Protein AF-A0A6G1EF07-F1 (afdb_monomer)

Foldseek 3Di:
DDPDPPDPPVVVVLLVLLVVLVVVLVPDDPVPVVDDDPSNLQSQLSVQLNVCVVCVVVDDPDDPCSNVLSRDPPNDPVVVPD

Solvent-accessible surface area (backbone atoms only — not comparable to full-atom values): 5079 Å² total; per-residue (Å²): 135,82,84,83,79,84,59,80,62,58,63,52,54,50,45,54,52,10,53,52,19,44,51,51,60,70,73,46,63,73,74,59,74,80,45,96,45,72,69,60,53,51,30,50,26,42,22,49,47,39,55,47,66,71,43,51,88,78,49,74,91,64,72,90,50,59,72,54,42,70,56,42,95,81,52,56,74,74,67,77,81,111

Secondary structure (DSSP, 8-state):
-------HHHHHHHHHHHHHHHHHHHHS-GGGGGS--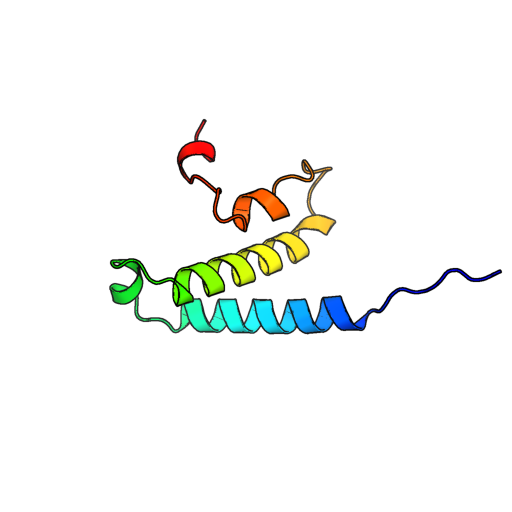HHHHHHHHHHHHHHHHHHGGGSSS--TTHHHHTT-TT--GGGG--

pLDDT: mean 72.15, std 17.1, range [34.91, 94.94]

Sequence (82 aa):
MAMDLDEPFDVKAAAEKGEAALRRLRDTDPAFYLSPSADLAAAAREASKHLYSSLVPFSPAQPPLLSNLLAGPAFDVEQIWS

Organism: NCBI:txid110450

Radius of gyration: 15.45 Å; Cα contacts (8 Å, |Δi|>4): 38; chains: 1; bounding box: 52×26×29 Å

Structure (mmCIF, N/CA/C/O backbone):
data_AF-A0A6G1EF07-F1
#
_entry.id   AF-A0A6G1EF07-F1
#
loop_
_atom_site.group_PDB
_atom_site.id
_atom_site.type_symbol
_atom_site.label_atom_id
_atom_site.label_alt_id
_atom_site.label_comp_id
_atom_site.label_asym_id
_atom_site.label_entity_id
_atom_site.label_seq_id
_atom_site.pdbx_PDB_ins_code
_atom_site.Cartn_x
_atom_site.Cartn_y
_atom_site.Cartn_z
_atom_site.occupancy
_atom_site.B_iso_or_equiv
_atom_site.auth_seq_id
_atom_site.auth_comp_id
_atom_site.auth_asym_id
_atom_site.auth_atom_id
_atom_site.pdbx_PDB_model_num
ATOM 1 N N . MET A 1 1 ? -37.232 19.807 5.866 1.00 34.91 1 MET A N 1
ATOM 2 C CA . MET A 1 1 ? -37.128 20.056 4.414 1.00 34.91 1 MET A CA 1
ATOM 3 C C . MET A 1 1 ? -35.651 19.952 4.068 1.00 34.91 1 MET A C 1
ATOM 5 O O . MET A 1 1 ? -34.883 20.598 4.761 1.00 34.91 1 MET A O 1
ATOM 9 N N . ALA A 1 2 ? -35.324 19.082 3.104 1.00 40.38 2 ALA A N 1
ATOM 10 C CA . ALA A 1 2 ? -34.010 18.794 2.506 1.00 40.38 2 ALA A CA 1
ATOM 11 C C . ALA A 1 2 ? -32.858 18.410 3.462 1.00 40.38 2 ALA A C 1
ATOM 13 O O . ALA A 1 2 ? -32.182 19.256 4.031 1.00 40.38 2 ALA A O 1
ATOM 14 N N . MET A 1 3 ? -32.643 17.098 3.616 1.00 38.66 3 MET A N 1
ATOM 15 C CA . MET A 1 3 ? -31.320 16.542 3.898 1.00 38.66 3 MET A CA 1
ATOM 16 C C . MET A 1 3 ? -30.668 16.338 2.532 1.00 38.66 3 MET A C 1
ATOM 18 O O . MET A 1 3 ? -31.063 15.421 1.810 1.00 38.66 3 MET A O 1
ATOM 22 N N . ASP A 1 4 ? -29.769 17.239 2.146 1.00 40.72 4 ASP A N 1
ATOM 23 C CA . ASP A 1 4 ? -28.964 17.081 0.941 1.00 40.72 4 ASP A CA 1
ATOM 24 C C . 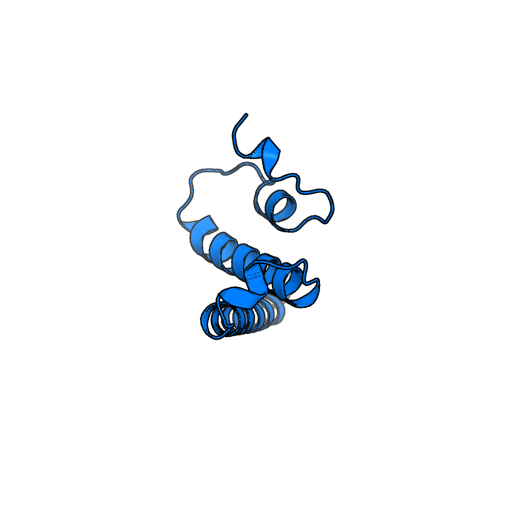ASP A 1 4 ? -28.044 15.868 1.129 1.00 40.72 4 ASP A C 1
ATOM 26 O O . ASP A 1 4 ? -27.164 15.822 1.987 1.00 40.72 4 ASP A O 1
ATOM 30 N N . LEU A 1 5 ? -28.367 14.821 0.375 1.00 47.03 5 LEU A N 1
ATOM 31 C CA . LEU A 1 5 ? -27.578 13.615 0.198 1.00 47.03 5 LEU A CA 1
ATOM 32 C C . LEU A 1 5 ? -26.384 13.978 -0.691 1.00 47.03 5 LEU A C 1
ATOM 34 O O . LEU A 1 5 ? -26.457 13.815 -1.908 1.00 47.03 5 LEU A O 1
ATOM 38 N N . ASP A 1 6 ? -25.307 14.476 -0.088 1.00 45.38 6 ASP A N 1
ATOM 39 C CA . ASP A 1 6 ? -24.017 14.618 -0.765 1.00 45.38 6 ASP A CA 1
ATOM 40 C C . ASP A 1 6 ? -23.455 13.221 -1.116 1.00 45.38 6 ASP A C 1
ATOM 42 O O . ASP A 1 6 ? -22.867 12.504 -0.309 1.00 45.38 6 ASP A O 1
ATOM 46 N N . GLU A 1 7 ? -23.780 12.823 -2.345 1.00 47.97 7 GLU A N 1
ATOM 47 C CA . GLU A 1 7 ? -23.050 12.002 -3.317 1.00 47.97 7 GLU A CA 1
ATOM 48 C C . GLU A 1 7 ? -22.385 10.671 -2.877 1.00 47.97 7 GLU A C 1
ATOM 50 O O . GLU A 1 7 ? -21.218 10.630 -2.490 1.00 47.97 7 GLU A O 1
ATOM 55 N N . PRO A 1 8 ? -23.021 9.508 -3.144 1.00 50.03 8 PRO A N 1
ATOM 56 C CA . PRO A 1 8 ? -22.367 8.191 -3.060 1.00 50.03 8 PRO A CA 1
ATOM 57 C C . PRO A 1 8 ? -21.328 7.921 -4.175 1.00 50.03 8 PRO A C 1
ATOM 59 O O . PRO A 1 8 ? -20.734 6.840 -4.216 1.00 50.03 8 PRO A O 1
ATOM 62 N N . PHE A 1 9 ? -21.116 8.860 -5.105 1.00 47.28 9 PHE A N 1
ATOM 63 C CA . PHE A 1 9 ? -20.236 8.681 -6.266 1.00 47.28 9 PHE A CA 1
ATOM 64 C C . PHE A 1 9 ? -18.745 8.831 -5.930 1.00 47.28 9 PHE A C 1
ATOM 66 O O . PHE A 1 9 ? -17.927 8.108 -6.504 1.00 47.28 9 PHE A O 1
ATOM 73 N N . ASP A 1 10 ? -18.393 9.687 -4.967 1.00 62.41 10 ASP A N 1
ATOM 74 C CA . ASP A 1 10 ? -16.995 9.945 -4.594 1.00 62.41 10 ASP A CA 1
ATOM 75 C C . ASP A 1 10 ? -16.369 8.732 -3.880 1.00 62.41 10 ASP A C 1
ATOM 77 O O . ASP A 1 10 ? -15.302 8.246 -4.255 1.00 62.41 10 ASP A O 1
ATOM 81 N N . VAL A 1 11 ? -17.110 8.119 -2.949 1.00 65.62 11 VAL A N 1
ATOM 82 C CA . VAL A 1 11 ? -16.646 6.949 -2.181 1.00 65.62 11 VAL A CA 1
ATOM 83 C C . VAL A 1 11 ? -16.346 5.754 -3.088 1.00 65.62 11 VAL A C 1
ATOM 85 O O . VAL A 1 11 ? -15.353 5.051 -2.888 1.00 65.62 11 VAL A O 1
ATOM 88 N N . LYS A 1 12 ? -17.178 5.522 -4.110 1.00 70.94 12 LYS A N 1
ATOM 89 C CA . LYS A 1 12 ? -16.976 4.418 -5.054 1.00 70.94 12 LYS A CA 1
ATOM 90 C C . LYS A 1 12 ? -15.750 4.653 -5.940 1.00 70.94 12 LYS A C 1
ATOM 92 O O . LYS A 1 12 ? -14.938 3.745 -6.099 1.00 70.94 12 LYS A O 1
ATOM 97 N N . ALA A 1 13 ? -15.588 5.864 -6.472 1.00 74.75 13 ALA A N 1
ATOM 98 C CA . ALA A 1 13 ? -14.428 6.222 -7.284 1.00 74.75 13 ALA A CA 1
ATOM 99 C C . ALA A 1 13 ? -13.120 6.176 -6.469 1.00 74.75 13 ALA A C 1
ATOM 101 O O . ALA A 1 13 ? -12.100 5.672 -6.944 1.00 74.75 13 ALA A O 1
ATOM 102 N N . ALA A 1 14 ? -13.152 6.635 -5.214 1.00 73.50 14 ALA A N 1
ATOM 103 C CA . ALA A 1 14 ? -12.030 6.539 -4.286 1.00 73.50 14 ALA A CA 1
AT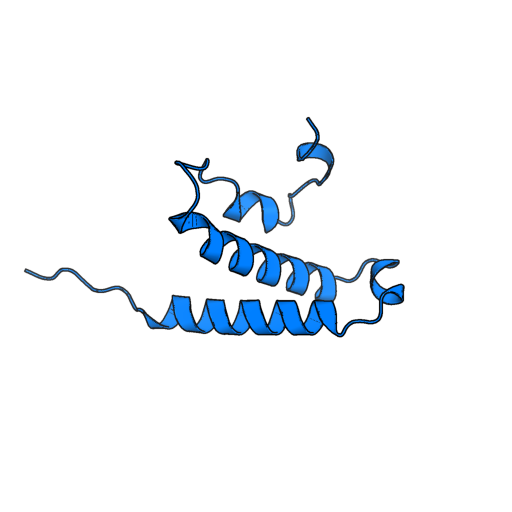OM 104 C C . ALA A 1 14 ? -11.677 5.078 -3.951 1.00 73.50 14 ALA A C 1
ATOM 106 O O . ALA A 1 14 ? -10.496 4.729 -3.878 1.00 73.50 14 ALA A O 1
ATOM 107 N N . ALA A 1 15 ? -12.680 4.206 -3.806 1.00 79.62 15 ALA A N 1
ATOM 108 C CA . ALA A 1 15 ? -12.469 2.777 -3.594 1.00 79.62 15 ALA A CA 1
ATOM 109 C C . ALA A 1 15 ? -11.814 2.095 -4.808 1.00 79.62 15 ALA A C 1
ATOM 111 O O . ALA A 1 15 ? -10.831 1.375 -4.640 1.00 79.62 15 ALA A O 1
ATOM 112 N N . GLU A 1 16 ? -12.288 2.375 -6.027 1.00 85.81 16 GLU A N 1
ATOM 113 C CA . GLU A 1 16 ? -11.695 1.849 -7.268 1.00 85.81 16 GLU A CA 1
ATOM 114 C C . GLU A 1 16 ? -10.240 2.313 -7.445 1.00 85.81 16 GLU A C 1
ATOM 116 O O . GLU A 1 16 ? -9.358 1.523 -7.796 1.00 85.81 16 GLU A O 1
ATOM 121 N N . LYS A 1 17 ? -9.961 3.585 -7.138 1.00 87.19 17 LYS A N 1
ATOM 122 C CA . LYS A 1 17 ? -8.608 4.152 -7.169 1.00 87.19 17 LYS A CA 1
ATOM 123 C C . LYS A 1 17 ? -7.683 3.486 -6.145 1.00 87.19 17 LYS A C 1
ATOM 125 O O . LYS A 1 17 ? -6.532 3.182 -6.463 1.00 87.19 17 LYS A O 1
ATOM 130 N N . GLY A 1 18 ? -8.188 3.228 -4.941 1.00 87.44 18 GLY A N 1
ATOM 131 C CA . GLY A 1 18 ? -7.476 2.516 -3.883 1.00 87.44 18 GLY A CA 1
ATOM 132 C C . GLY A 1 18 ? -7.125 1.076 -4.252 1.00 87.44 18 GLY A C 1
ATOM 133 O O . GLY A 1 18 ? -5.984 0.646 -4.076 1.00 87.44 18 GLY A O 1
ATOM 134 N N . GLU A 1 19 ? -8.075 0.342 -4.830 1.00 92.44 19 GLU A N 1
ATOM 135 C CA . GLU A 1 19 ? -7.853 -1.035 -5.271 1.00 92.44 19 GLU A CA 1
ATOM 136 C C . GLU A 1 19 ? -6.856 -1.107 -6.439 1.00 92.44 19 GLU A C 1
ATOM 138 O O . GLU A 1 19 ? -5.957 -1.953 -6.452 1.00 92.44 19 GLU A O 1
ATOM 1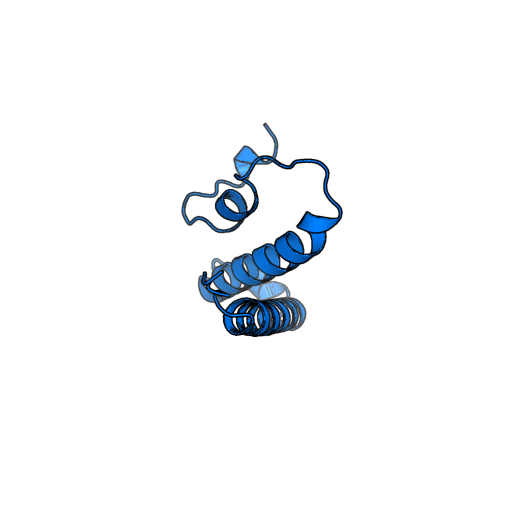43 N N . ALA A 1 20 ? -6.952 -0.182 -7.399 1.00 93.56 20 ALA A N 1
ATOM 144 C CA . ALA A 1 20 ? -5.979 -0.066 -8.482 1.00 93.56 20 ALA A CA 1
ATOM 145 C C . ALA A 1 20 ? -4.566 0.234 -7.952 1.00 93.56 20 ALA A C 1
ATOM 147 O O . ALA A 1 20 ? -3.588 -0.343 -8.434 1.00 93.56 20 ALA A O 1
ATOM 148 N N . ALA A 1 21 ? -4.455 1.089 -6.931 1.00 91.00 21 ALA A N 1
ATOM 149 C CA . ALA A 1 21 ? -3.187 1.385 -6.276 1.00 91.00 21 ALA A CA 1
ATOM 150 C C . ALA A 1 21 ? -2.600 0.150 -5.571 1.00 91.00 21 ALA A C 1
ATOM 152 O O . ALA A 1 21 ? -1.417 -0.138 -5.742 1.00 91.00 21 ALA A O 1
ATOM 153 N N . LEU A 1 22 ? -3.421 -0.634 -4.862 1.00 92.50 22 LEU A N 1
ATOM 154 C CA . LEU A 1 22 ? -2.997 -1.898 -4.245 1.00 92.50 22 LEU A CA 1
ATOM 155 C C . LEU A 1 22 ? -2.478 -2.903 -5.279 1.00 92.50 22 LEU A C 1
ATOM 157 O O . LEU A 1 22 ? -1.416 -3.496 -5.082 1.00 92.50 22 LEU A O 1
ATOM 161 N N . ARG A 1 23 ? -3.191 -3.072 -6.400 1.00 94.81 23 ARG A N 1
ATOM 162 C CA . ARG A 1 23 ? -2.754 -3.953 -7.497 1.00 94.81 23 ARG A CA 1
ATOM 163 C C . ARG A 1 23 ? -1.422 -3.489 -8.077 1.00 94.81 23 ARG A C 1
ATOM 165 O O . ARG A 1 23 ? -0.512 -4.297 -8.221 1.00 94.81 23 ARG A O 1
ATOM 172 N N . ARG A 1 24 ? -1.270 -2.184 -8.321 1.00 92.81 24 ARG A N 1
ATOM 173 C CA . ARG A 1 24 ? -0.016 -1.602 -8.819 1.00 92.81 24 ARG A CA 1
ATOM 174 C C . ARG A 1 24 ? 1.157 -1.877 -7.880 1.00 92.81 24 ARG A C 1
ATOM 176 O O . ARG A 1 24 ? 2.218 -2.262 -8.356 1.00 92.81 24 ARG A O 1
ATOM 183 N N . LEU A 1 25 ? 0.981 -1.701 -6.570 1.00 91.38 25 LEU A N 1
ATOM 184 C CA . LEU A 1 25 ? 2.041 -1.972 -5.592 1.00 91.38 25 LEU A CA 1
ATOM 185 C C . LEU A 1 25 ? 2.412 -3.459 -5.555 1.00 91.38 25 LEU A C 1
ATOM 187 O O . LEU A 1 25 ? 3.594 -3.794 -5.543 1.00 91.38 25 LEU A O 1
ATOM 191 N N . ARG A 1 26 ? 1.414 -4.349 -5.591 1.00 93.44 26 ARG A N 1
ATOM 192 C CA . ARG A 1 26 ? 1.624 -5.803 -5.609 1.00 93.44 26 ARG A CA 1
ATOM 193 C C . ARG A 1 26 ? 2.376 -6.270 -6.858 1.00 93.44 26 ARG A C 1
ATOM 195 O O . ARG A 1 26 ? 3.231 -7.139 -6.754 1.00 93.44 26 ARG A O 1
ATOM 202 N N . ASP A 1 27 ? 2.041 -5.710 -8.016 1.00 94.94 27 ASP A N 1
ATOM 203 C CA . ASP A 1 27 ? 2.599 -6.128 -9.306 1.00 94.94 27 ASP A CA 1
ATOM 204 C C . ASP A 1 27 ? 3.941 -5.426 -9.624 1.00 94.94 27 ASP A C 1
ATOM 206 O O . ASP A 1 27 ? 4.592 -5.746 -10.618 1.00 94.94 27 ASP A O 1
ATOM 210 N N . THR A 1 28 ? 4.373 -4.468 -8.791 1.00 94.19 28 THR A N 1
ATOM 211 C CA . THR A 1 28 ? 5.670 -3.785 -8.922 1.00 94.19 28 THR A CA 1
ATOM 212 C C . THR A 1 28 ? 6.810 -4.709 -8.497 1.00 94.19 28 THR A C 1
ATOM 214 O O . THR A 1 28 ? 6.760 -5.304 -7.422 1.00 94.19 28 THR A O 1
ATOM 217 N N . ASP A 1 29 ? 7.874 -4.776 -9.305 1.00 92.94 29 ASP A N 1
ATOM 218 C CA . ASP A 1 29 ? 9.087 -5.521 -8.953 1.00 92.94 29 ASP A CA 1
ATOM 219 C C . ASP A 1 29 ? 9.688 -4.983 -7.632 1.00 92.94 29 ASP A C 1
ATOM 221 O O . ASP A 1 29 ? 9.931 -3.772 -7.521 1.00 92.94 29 ASP A O 1
ATOM 225 N N . PRO A 1 30 ? 9.951 -5.858 -6.637 1.00 88.94 30 PRO A N 1
ATOM 226 C CA . PRO A 1 30 ? 10.554 -5.495 -5.358 1.00 88.94 30 PRO A CA 1
ATOM 227 C C . PRO A 1 30 ? 11.791 -4.590 -5.455 1.00 88.94 30 PRO A C 1
ATOM 229 O O . PRO A 1 30 ? 11.996 -3.744 -4.584 1.00 88.94 30 PRO A O 1
ATOM 232 N N . ALA A 1 31 ? 12.599 -4.717 -6.512 1.00 90.38 31 ALA A N 1
ATOM 233 C CA . ALA A 1 31 ? 13.794 -3.902 -6.712 1.00 90.38 31 ALA A CA 1
ATOM 234 C C . ALA A 1 31 ? 13.488 -2.396 -6.804 1.00 90.38 31 ALA A C 1
ATOM 236 O O . ALA A 1 31 ? 14.293 -1.581 -6.350 1.00 90.38 31 ALA A O 1
ATOM 237 N N . PHE A 1 32 ? 12.319 -2.002 -7.324 1.00 86.75 32 PHE A N 1
ATOM 238 C CA . PHE A 1 32 ? 11.958 -0.586 -7.452 1.00 86.75 32 PHE A CA 1
ATOM 239 C C . PHE A 1 32 ? 11.701 0.100 -6.108 1.00 86.75 32 PHE A C 1
ATOM 241 O O . PHE A 1 32 ? 11.852 1.318 -6.019 1.00 86.75 32 PHE A O 1
ATOM 248 N N . TYR A 1 33 ? 11.387 -0.657 -5.054 1.00 85.38 33 TYR A N 1
ATOM 249 C CA . TYR A 1 33 ? 11.222 -0.110 -3.705 1.00 85.38 33 TYR A CA 1
ATOM 250 C C . TYR A 1 33 ? 12.548 0.295 -3.052 1.00 85.38 33 TYR A C 1
ATOM 252 O O . TYR A 1 33 ? 12.542 1.029 -2.067 1.00 85.38 33 TYR A O 1
ATOM 260 N N . LEU A 1 34 ? 13.687 -0.134 -3.607 1.00 89.06 34 LEU A N 1
ATOM 261 C CA . LEU A 1 34 ? 15.019 0.240 -3.123 1.00 89.06 34 LEU A CA 1
ATOM 262 C C . LEU A 1 34 ? 15.474 1.622 -3.620 1.00 89.06 34 LEU A C 1
ATOM 264 O O . LEU A 1 34 ? 16.578 2.059 -3.301 1.00 89.06 34 LEU A O 1
ATOM 268 N N . SER A 1 35 ? 14.642 2.313 -4.403 1.00 86.00 35 SER A N 1
ATOM 269 C CA . SER A 1 35 ? 14.927 3.649 -4.926 1.00 86.00 35 SER A CA 1
ATOM 270 C C . SER A 1 35 ? 13.752 4.601 -4.682 1.00 86.00 35 SER A C 1
ATOM 272 O O . SER A 1 35 ? 12.597 4.172 -4.750 1.00 86.00 35 SER A O 1
ATOM 274 N N . PRO A 1 36 ? 14.000 5.899 -4.426 1.00 83.12 36 PRO A N 1
ATOM 275 C CA . PRO A 1 36 ? 12.924 6.875 -4.310 1.00 83.12 36 PRO A CA 1
ATOM 276 C C . PRO A 1 36 ? 12.090 6.942 -5.596 1.00 83.12 36 PRO A C 1
ATOM 278 O O . PRO A 1 36 ? 12.612 7.230 -6.671 1.00 83.12 36 PRO A O 1
ATOM 281 N N . SER A 1 37 ? 10.780 6.723 -5.477 1.00 86.62 37 SER A N 1
ATOM 282 C CA . SER A 1 37 ? 9.838 6.810 -6.594 1.00 86.62 37 SER A CA 1
ATOM 283 C C . SER A 1 37 ? 8.582 7.566 -6.176 1.00 86.62 37 SER A C 1
ATOM 285 O O . SER A 1 37 ? 7.825 7.115 -5.313 1.00 86.62 37 SER A O 1
ATOM 287 N N . ALA A 1 38 ? 8.354 8.728 -6.795 1.00 85.69 38 ALA A N 1
ATOM 288 C CA . ALA A 1 38 ? 7.180 9.559 -6.528 1.00 85.69 38 ALA A CA 1
ATOM 289 C C . ALA A 1 38 ? 5.872 8.831 -6.877 1.00 85.69 38 ALA A C 1
ATOM 291 O O . ALA A 1 38 ? 4.896 8.926 -6.133 1.00 85.69 38 ALA A O 1
ATOM 292 N N . ASP A 1 39 ? 5.883 8.047 -7.955 1.00 86.44 39 ASP A N 1
ATOM 293 C CA . ASP A 1 39 ? 4.737 7.262 -8.407 1.00 86.44 39 ASP A CA 1
ATOM 294 C C . ASP A 1 39 ? 4.380 6.144 -7.424 1.00 86.44 39 ASP A C 1
ATOM 296 O O . ASP A 1 39 ? 3.207 5.965 -7.089 1.00 86.44 39 ASP A O 1
ATOM 300 N N . LEU A 1 40 ? 5.382 5.403 -6.934 1.00 86.69 40 LEU A N 1
ATOM 301 C CA . LEU A 1 40 ? 5.158 4.354 -5.936 1.00 86.69 40 LEU A CA 1
ATOM 302 C C . LEU A 1 40 ? 4.741 4.951 -4.596 1.00 86.69 40 LEU A C 1
ATOM 304 O O . LEU A 1 40 ? 3.832 4.426 -3.961 1.00 86.69 40 LEU A O 1
ATOM 308 N N . ALA A 1 41 ? 5.323 6.083 -4.198 1.00 84.81 41 ALA A N 1
ATOM 309 C CA . ALA A 1 41 ? 4.909 6.795 -2.995 1.00 84.81 41 ALA A CA 1
ATOM 310 C C . ALA A 1 41 ? 3.455 7.292 -3.092 1.00 84.81 41 ALA A C 1
ATOM 312 O O . ALA A 1 41 ? 2.700 7.195 -2.126 1.00 84.81 41 ALA A O 1
ATOM 313 N N . ALA A 1 42 ? 3.026 7.802 -4.250 1.00 84.62 42 ALA A N 1
ATOM 314 C CA . ALA A 1 42 ? 1.638 8.200 -4.476 1.00 84.62 42 ALA A CA 1
ATOM 315 C C . ALA A 1 42 ? 0.684 6.993 -4.439 1.00 84.62 42 ALA A C 1
ATOM 317 O O . ALA A 1 42 ? -0.344 7.049 -3.763 1.00 84.62 42 ALA A O 1
ATOM 318 N N . ALA A 1 43 ? 1.047 5.886 -5.095 1.00 87.94 43 ALA A N 1
ATOM 319 C CA . ALA A 1 43 ? 0.270 4.648 -5.054 1.00 87.94 43 ALA A CA 1
ATOM 320 C C . ALA A 1 43 ? 0.167 4.085 -3.624 1.00 87.94 43 ALA A C 1
ATOM 322 O O . ALA A 1 43 ? -0.922 3.725 -3.186 1.00 87.94 43 ALA A O 1
ATOM 323 N N . ALA A 1 44 ? 1.263 4.084 -2.860 1.00 86.75 44 ALA A N 1
ATOM 324 C CA . ALA A 1 44 ? 1.293 3.645 -1.464 1.00 86.75 44 ALA A CA 1
ATOM 325 C C . ALA A 1 44 ? 0.362 4.470 -0.569 1.00 86.75 44 ALA A C 1
ATOM 327 O O . ALA A 1 44 ? -0.344 3.907 0.270 1.00 86.75 44 ALA A O 1
ATOM 328 N N . ARG A 1 45 ? 0.300 5.789 -0.780 1.00 83.44 45 ARG A N 1
ATOM 329 C CA . ARG A 1 45 ? -0.617 6.673 -0.048 1.00 83.44 45 ARG A CA 1
ATOM 330 C C . ARG A 1 45 ? -2.076 6.380 -0.381 1.00 83.44 45 ARG A C 1
ATOM 332 O O . ARG A 1 45 ? -2.888 6.266 0.530 1.00 83.44 45 ARG A O 1
ATOM 339 N N . GLU A 1 46 ? -2.421 6.231 -1.658 1.00 84.69 46 GLU A N 1
ATOM 340 C CA . GLU A 1 46 ? -3.802 5.926 -2.065 1.00 84.69 46 GLU A CA 1
ATOM 341 C C . GLU A 1 46 ? -4.253 4.538 -1.587 1.00 84.69 46 GLU A C 1
ATOM 343 O O . GLU A 1 46 ? -5.360 4.394 -1.070 1.00 84.69 46 GLU A O 1
ATOM 348 N N . ALA A 1 47 ? -3.371 3.539 -1.658 1.00 87.75 47 ALA A N 1
ATOM 349 C CA . ALA A 1 47 ? -3.616 2.214 -1.097 1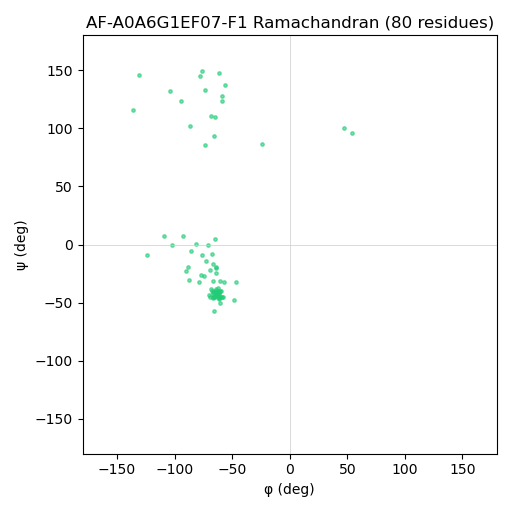.00 87.75 47 ALA A CA 1
ATOM 350 C C . ALA A 1 47 ? -3.831 2.267 0.426 1.00 87.75 47 ALA A C 1
ATOM 352 O O . ALA A 1 47 ? -4.790 1.691 0.940 1.00 87.75 47 ALA A O 1
ATOM 353 N N . SER A 1 48 ? -2.983 3.006 1.147 1.00 82.56 48 SER A N 1
ATOM 354 C CA . SER A 1 48 ? -3.099 3.179 2.600 1.00 82.56 48 SER A CA 1
ATOM 355 C C . SER A 1 48 ? -4.405 3.867 3.000 1.00 82.56 48 SER A C 1
ATOM 357 O O . SER A 1 48 ? -5.070 3.408 3.926 1.00 82.56 48 SER A O 1
ATOM 359 N N . LYS A 1 49 ? -4.822 4.918 2.276 1.00 81.06 49 LYS A N 1
ATOM 360 C CA . LYS A 1 49 ? -6.119 5.585 2.495 1.00 81.06 49 LYS A CA 1
ATOM 361 C C . LYS A 1 49 ? -7.283 4.610 2.352 1.00 81.06 49 LYS A C 1
ATOM 363 O O . LYS A 1 49 ? -8.171 4.607 3.198 1.00 81.06 49 LYS A O 1
ATOM 368 N N . HIS A 1 50 ? -7.258 3.777 1.313 1.00 85.94 50 HIS A N 1
ATOM 369 C CA . HIS A 1 50 ? -8.307 2.797 1.039 1.00 85.94 50 HIS A CA 1
ATOM 370 C C . HIS A 1 50 ? -8.385 1.685 2.095 1.00 85.94 50 HIS A C 1
ATOM 372 O O . HIS A 1 50 ? -9.473 1.319 2.552 1.00 85.94 50 HIS A O 1
ATOM 378 N N . LEU A 1 51 ? -7.232 1.167 2.526 1.00 83.25 51 LEU A N 1
ATOM 379 C CA . LEU A 1 51 ? -7.171 0.211 3.632 1.00 83.25 51 LEU A CA 1
ATOM 380 C C . LEU A 1 51 ? -7.714 0.844 4.913 1.00 83.25 51 LEU A C 1
ATOM 382 O O . LEU A 1 51 ? -8.564 0.256 5.578 1.00 83.25 51 LEU A O 1
ATOM 386 N N . TYR A 1 52 ? -7.286 2.068 5.222 1.00 78.31 52 TYR A N 1
ATOM 387 C CA . TYR A 1 52 ? -7.742 2.781 6.405 1.00 78.31 52 TYR A CA 1
ATOM 388 C C . TYR A 1 52 ? -9.255 3.016 6.386 1.00 78.31 52 TYR A C 1
ATOM 390 O O . TYR A 1 52 ? -9.932 2.632 7.334 1.00 78.31 52 TYR A O 1
ATOM 398 N N . SER A 1 53 ? -9.816 3.544 5.291 1.00 78.62 53 SER A N 1
ATOM 399 C CA . SER A 1 53 ? -11.265 3.761 5.168 1.00 78.62 53 SER A CA 1
ATOM 400 C C . SER A 1 53 ? -12.077 2.478 5.353 1.00 78.62 53 SER A C 1
ATOM 402 O O . SER A 1 53 ? -13.175 2.523 5.901 1.00 78.62 53 SER A O 1
ATOM 404 N N . SER A 1 54 ? -11.528 1.332 4.942 1.00 82.31 54 SER A N 1
ATOM 405 C CA . SER A 1 54 ? -12.170 0.023 5.114 1.00 82.31 54 SER A CA 1
ATOM 406 C C . SER A 1 54 ? -12.121 -0.477 6.562 1.00 82.31 54 SER A C 1
ATOM 408 O O . SER A 1 54 ? -12.992 -1.235 6.983 1.00 82.31 54 SER A O 1
ATOM 410 N N . LEU A 1 55 ? -11.120 -0.049 7.336 1.00 79.25 55 LEU A N 1
ATOM 411 C CA . LEU A 1 55 ? -10.927 -0.424 8.738 1.00 79.25 55 LEU A CA 1
ATOM 412 C C . LEU A 1 55 ? -11.632 0.520 9.722 1.00 79.25 55 LEU A C 1
ATOM 414 O O . LEU A 1 55 ? -11.936 0.096 10.836 1.00 79.25 55 LEU A O 1
ATOM 418 N N . VAL A 1 56 ? -11.925 1.764 9.322 1.00 75.94 56 VAL A N 1
ATOM 419 C CA . VAL A 1 56 ? -12.594 2.781 10.160 1.00 75.94 56 VAL A CA 1
ATOM 420 C C . VAL A 1 56 ? -13.853 2.252 10.867 1.00 75.94 56 VAL A C 1
ATOM 422 O O . VAL A 1 56 ? -13.947 2.441 12.079 1.00 75.94 56 VAL A O 1
ATOM 425 N N . PRO A 1 57 ? -14.793 1.546 10.203 1.00 78.88 57 PRO A N 1
ATOM 426 C CA . PRO A 1 57 ? -16.010 1.053 10.861 1.00 78.88 57 PRO A CA 1
ATOM 427 C C . PRO A 1 57 ? -15.754 0.018 11.963 1.00 78.88 57 PRO A C 1
ATOM 429 O O . PRO A 1 57 ? -16.614 -0.210 12.811 1.00 78.88 57 PRO A O 1
ATOM 432 N N . PHE A 1 58 ? -14.586 -0.624 11.938 1.00 77.81 58 PHE A N 1
ATOM 433 C CA . PHE A 1 58 ? -14.193 -1.678 12.869 1.00 77.81 58 PHE A CA 1
ATOM 434 C C . PHE A 1 58 ? -13.238 -1.176 13.955 1.00 77.81 58 PHE A C 1
ATOM 436 O O . PHE A 1 58 ? -12.819 -1.959 14.807 1.00 77.81 58 PHE A O 1
ATOM 443 N N . SER A 1 59 ? -12.881 0.112 13.933 1.00 64.88 59 SER A N 1
ATOM 444 C CA . SER A 1 59 ? -11.942 0.690 14.881 1.00 64.88 59 SER A CA 1
ATOM 445 C C . SER A 1 59 ? -12.660 1.522 15.951 1.00 64.88 59 SER A C 1
ATOM 447 O O . SER A 1 59 ? -13.509 2.349 15.611 1.00 64.88 59 SER A O 1
ATOM 449 N N . PRO A 1 60 ? -12.348 1.342 17.250 1.00 66.50 60 PRO A N 1
ATOM 450 C CA . PRO A 1 60 ? -12.846 2.236 18.294 1.00 66.50 60 PRO A CA 1
ATOM 451 C C . PRO A 1 60 ? -12.324 3.652 18.039 1.00 66.50 60 PRO A C 1
ATOM 453 O O . PRO A 1 60 ? -11.215 3.773 17.535 1.00 66.50 60 PRO A O 1
ATOM 456 N N . ALA A 1 61 ? -13.109 4.684 18.390 1.00 64.75 61 ALA A N 1
ATOM 457 C CA . ALA A 1 61 ? -12.862 6.114 18.138 1.00 64.75 61 ALA A CA 1
ATOM 458 C C . ALA A 1 61 ? -11.375 6.463 17.940 1.00 64.75 61 ALA A C 1
ATOM 460 O O . ALA A 1 61 ? -10.658 6.791 18.886 1.00 64.75 61 ALA A O 1
ATOM 461 N N . GLN A 1 62 ? -10.903 6.339 16.698 1.00 57.97 62 GLN A N 1
ATOM 462 C CA . GLN A 1 62 ? -9.516 6.619 16.377 1.00 57.97 62 GLN A CA 1
ATOM 463 C C . GLN A 1 62 ? -9.340 8.130 16.305 1.00 57.97 62 GLN A C 1
ATOM 465 O O . GLN A 1 62 ? -10.254 8.833 15.861 1.00 57.97 62 GLN A O 1
ATOM 470 N N . PRO A 1 63 ? -8.178 8.658 16.722 1.00 58.31 63 PRO A N 1
ATOM 471 C CA . PRO A 1 63 ? -7.903 10.064 16.522 1.00 58.31 63 PRO A CA 1
ATOM 472 C C . PRO A 1 63 ? -8.033 10.387 15.022 1.00 58.31 63 PRO A C 1
ATOM 474 O O . PRO A 1 63 ? -7.525 9.629 14.190 1.00 58.31 63 PRO A O 1
ATOM 477 N N . PRO A 1 64 ? -8.659 11.522 14.656 1.00 55.88 64 PRO A N 1
ATOM 478 C CA . PRO A 1 64 ? -8.966 11.915 13.268 1.00 55.88 64 PRO A CA 1
ATOM 479 C C . PRO A 1 64 ? -7.717 12.164 12.399 1.00 55.88 64 PRO A C 1
ATOM 481 O O . PRO A 1 64 ? -7.801 12.615 11.261 1.00 55.88 64 PRO A O 1
ATOM 484 N N . LEU A 1 65 ? -6.543 11.903 12.964 1.00 54.38 65 LEU A N 1
ATOM 485 C CA . LEU A 1 65 ? -5.234 12.181 12.419 1.00 54.38 65 LEU A CA 1
ATOM 486 C C . LEU A 1 65 ? -4.702 11.049 11.541 1.00 54.38 65 LEU A C 1
ATOM 488 O O . LEU A 1 65 ? -3.835 11.329 10.736 1.00 54.38 65 LEU A O 1
ATOM 492 N N . LEU A 1 66 ? -5.197 9.809 11.623 1.00 57.41 66 LEU A N 1
ATOM 493 C CA . LEU A 1 66 ? -4.587 8.671 10.908 1.00 57.41 66 LEU A CA 1
ATOM 494 C C . LEU A 1 66 ? -4.719 8.747 9.375 1.00 57.41 66 LEU A C 1
ATOM 496 O O . LEU A 1 66 ? -3.754 8.474 8.663 1.00 57.41 66 LEU A O 1
ATOM 500 N N . SER A 1 67 ? -5.870 9.185 8.859 1.00 56.59 67 SER A N 1
ATOM 501 C CA . SER A 1 67 ? -6.082 9.405 7.420 1.00 56.59 67 SER A CA 1
ATOM 502 C C . SER A 1 67 ? -5.225 10.548 6.861 1.00 56.59 67 SER A C 1
ATOM 504 O O . SER A 1 67 ? -4.795 10.485 5.710 1.00 56.59 67 SER A O 1
ATOM 506 N N . ASN A 1 68 ? -4.937 11.564 7.682 1.00 55.69 68 ASN A N 1
ATOM 507 C CA . ASN A 1 68 ? -4.092 12.705 7.320 1.00 55.69 68 ASN A CA 1
ATOM 508 C C . ASN A 1 68 ? -2.596 12.454 7.580 1.00 55.69 68 ASN A C 1
ATOM 510 O O . ASN A 1 68 ? -1.767 12.964 6.828 1.00 55.69 68 ASN A O 1
ATOM 514 N N . LEU A 1 69 ? -2.245 11.647 8.590 1.00 56.16 69 LEU A N 1
ATOM 515 C CA . LEU A 1 69 ? -0.870 11.243 8.884 1.00 56.16 69 LEU A CA 1
ATOM 516 C C . LEU A 1 69 ? -0.357 10.392 7.733 1.00 56.16 69 LEU A C 1
ATOM 518 O O . LEU A 1 69 ? 0.587 10.793 7.082 1.00 56.16 69 LEU A O 1
ATOM 522 N N . LEU A 1 70 ? -1.018 9.286 7.388 1.00 58.28 70 LEU A N 1
ATOM 523 C CA . LEU A 1 70 ? -0.486 8.320 6.414 1.00 58.28 70 LEU A CA 1
ATOM 524 C C . LEU A 1 70 ? -0.393 8.847 4.965 1.00 58.28 70 LEU A C 1
ATOM 526 O O . LEU A 1 70 ? 0.158 8.176 4.092 1.00 58.28 70 LEU A O 1
ATOM 530 N N . ALA A 1 71 ? -0.947 10.028 4.683 1.00 56.19 71 ALA A N 1
ATOM 531 C CA . ALA A 1 71 ? -1.101 10.558 3.331 1.00 56.19 71 ALA A CA 1
ATOM 532 C C . ALA A 1 71 ? -0.461 11.934 3.095 1.00 56.19 71 ALA A C 1
ATOM 534 O O . ALA A 1 71 ? -0.406 12.378 1.943 1.00 56.19 71 ALA A O 1
ATOM 535 N N . GLY A 1 72 ? 0.005 12.617 4.142 1.00 60.28 72 GLY A N 1
ATOM 536 C CA . GLY A 1 72 ? 0.609 13.940 4.017 1.00 60.28 72 GLY A CA 1
ATOM 537 C C . GLY A 1 72 ? 2.042 13.890 3.463 1.00 60.28 72 G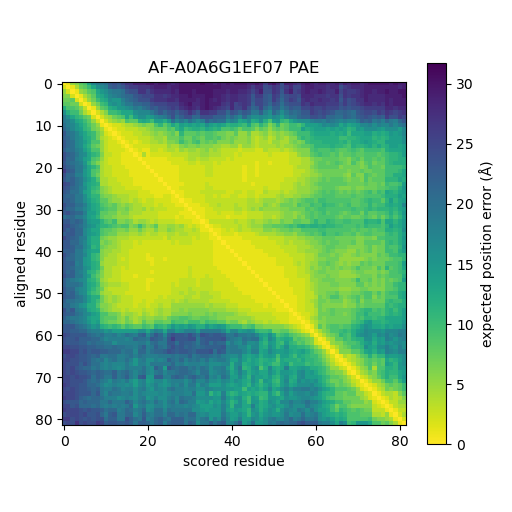LY A C 1
ATOM 538 O O . GLY A 1 72 ? 2.775 12.937 3.729 1.00 60.28 72 GLY A O 1
ATOM 539 N N . PRO A 1 73 ? 2.505 14.920 2.728 1.00 58.94 73 PRO A N 1
ATOM 540 C CA . PRO A 1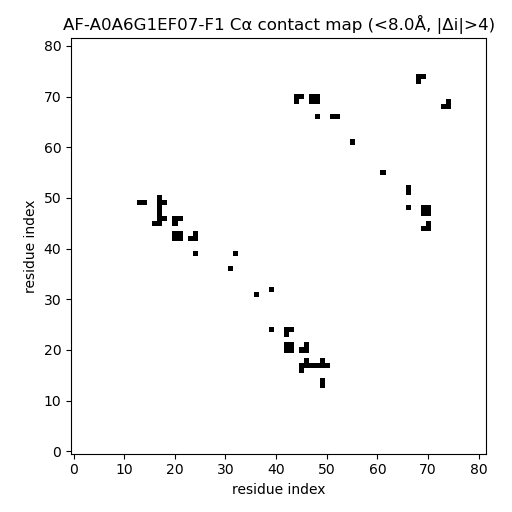 73 ? 3.920 15.056 2.364 1.00 58.94 73 PRO A CA 1
ATOM 541 C C . PRO A 1 73 ? 4.825 15.306 3.584 1.00 58.94 73 PRO A C 1
ATOM 543 O O . PRO A 1 73 ? 6.030 15.117 3.487 1.00 58.94 73 PRO A O 1
ATOM 546 N N . ALA A 1 74 ? 4.241 15.714 4.715 1.00 59.62 74 ALA A N 1
ATOM 547 C CA . ALA A 1 74 ? 4.915 15.930 5.995 1.00 59.62 74 ALA A CA 1
ATOM 548 C C . ALA A 1 74 ? 4.884 14.700 6.922 1.00 59.62 74 ALA A C 1
ATOM 550 O O . ALA A 1 74 ? 5.257 14.812 8.086 1.00 59.62 74 ALA A O 1
ATOM 551 N N . PHE 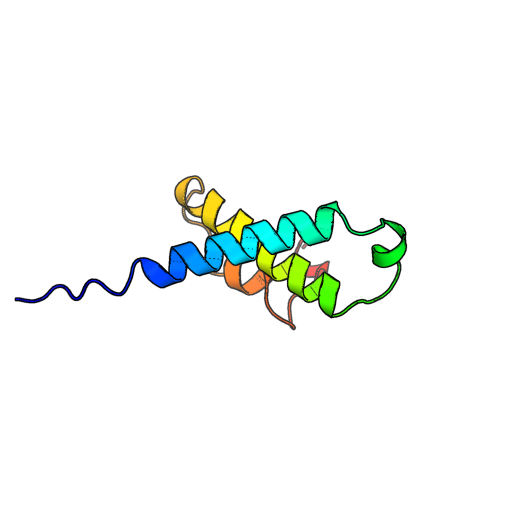A 1 75 ? 4.398 13.550 6.439 1.00 64.69 75 PHE A N 1
ATOM 552 C CA . PHE A 1 75 ? 4.429 12.318 7.216 1.00 64.69 75 PHE A CA 1
ATOM 553 C C . PHE A 1 75 ? 5.868 11.849 7.382 1.00 64.69 75 PHE A C 1
ATOM 555 O O . PHE A 1 75 ? 6.503 11.420 6.416 1.00 64.69 75 PHE A O 1
ATOM 562 N N . ASP A 1 76 ? 6.357 11.946 8.609 1.00 60.41 76 ASP A N 1
ATOM 563 C CA . ASP A 1 76 ? 7.635 11.390 9.008 1.00 60.41 76 ASP A CA 1
ATOM 564 C C . ASP A 1 76 ? 7.405 10.003 9.612 1.00 60.41 76 ASP A C 1
ATOM 566 O O . ASP A 1 76 ? 6.631 9.834 10.556 1.00 60.41 76 ASP A O 1
ATOM 570 N N . VAL A 1 77 ? 8.074 9.004 9.041 1.00 58.84 77 VAL A N 1
ATOM 571 C CA . VAL A 1 77 ? 7.992 7.608 9.483 1.00 58.84 77 VAL A CA 1
ATOM 572 C C . VAL A 1 77 ? 8.545 7.418 10.897 1.00 58.84 77 VAL A C 1
ATOM 574 O O . VAL A 1 77 ? 8.088 6.520 11.601 1.00 58.84 77 VAL A O 1
ATOM 577 N N . GLU A 1 78 ? 9.445 8.297 11.350 1.00 57.28 78 GLU A N 1
ATOM 578 C CA . GLU A 1 78 ? 9.986 8.283 12.716 1.00 57.28 78 GLU A CA 1
ATOM 579 C C . GLU A 1 78 ? 8.903 8.564 13.779 1.00 57.28 78 GLU A C 1
ATOM 581 O O . GLU A 1 78 ? 9.053 8.181 14.937 1.00 57.28 78 GLU A O 1
ATOM 586 N N . GLN A 1 79 ? 7.762 9.161 13.399 1.00 53.62 79 GLN A N 1
ATOM 587 C CA . GLN A 1 79 ? 6.635 9.411 14.312 1.00 53.62 79 GLN A CA 1
ATOM 588 C C . GLN A 1 79 ? 5.803 8.157 14.631 1.00 53.62 79 GLN A C 1
ATOM 590 O O . GLN A 1 79 ? 4.934 8.209 15.497 1.00 53.62 79 GLN A O 1
ATOM 595 N N . ILE A 1 80 ? 6.025 7.031 13.941 1.00 53.75 80 ILE A N 1
ATOM 596 C CA . ILE A 1 80 ? 5.287 5.778 14.188 1.00 53.75 80 ILE A CA 1
ATOM 597 C C . ILE A 1 80 ? 5.807 5.056 15.443 1.00 53.75 80 ILE A C 1
ATOM 599 O O . ILE A 1 80 ? 5.063 4.300 16.068 1.00 53.75 80 ILE A O 1
ATOM 603 N N . TRP A 1 81 ? 7.074 5.267 15.812 1.00 44.03 81 TRP A N 1
ATOM 604 C CA . TRP A 1 81 ? 7.758 4.508 16.867 1.00 44.03 81 TRP A CA 1
ATOM 605 C C . TRP A 1 81 ? 8.037 5.297 18.156 1.00 44.03 81 TRP A C 1
ATOM 607 O O . TRP A 1 81 ? 8.712 4.763 19.037 1.00 44.03 81 TRP A O 1
ATOM 617 N N . SER A 1 82 ? 7.528 6.529 18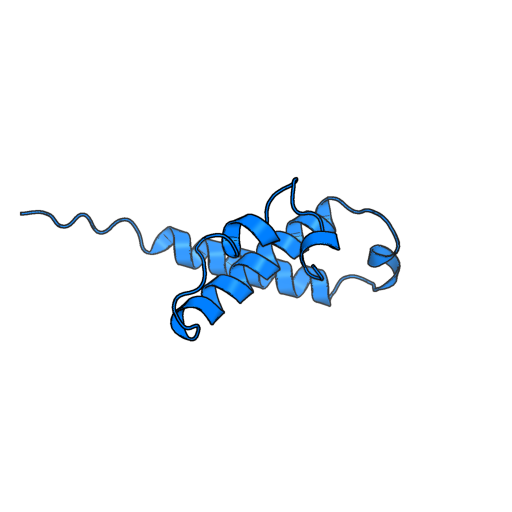.286 1.00 38.88 82 SER A N 1
ATOM 618 C CA . SER A 1 82 ? 7.671 7.357 19.498 1.00 38.88 82 SER A CA 1
ATOM 619 C C . SER A 1 82 ? 6.564 7.133 20.521 1.00 38.88 82 SER A C 1
ATOM 621 O O . SER A 1 82 ? 5.386 7.184 20.097 1.00 38.88 82 SER A O 1
#

Mean predicted aligned error: 10.91 Å